Protein AF-A0A1V5I2S6-F1 (afdb_monomer)

Sequence (143 aa):
MVYFGTKLYAIKSGDGIYVSTDNGGTWAEVLNGSFVQLVIAGSYLVALGATVYRTTDGTTWTNANSNVSLNAAPYVTVLDTTIFARQNYKYIYFSTDYGTTWHNVGYELPSNQSSYGYSLERVNATVLAGSYDGVYKLVEVVK

Foldseek 3Di:
DDDQPQWDWDDDAPFAIWIDNPVPPDIDGQGTDHFDDWDDAPQWTWTHFQWIWIDNVSRDIDGQQPVDRQHGDWPWDDDRNKIWTHRPNFWIWIDNPNRNDIDTLPGGDPPPPDWPDWDWDDDDQWIWTDTPVGIDIGDGNDD

Solvent-accessible surface area (backbone atoms only — not comparable to full-atom values): 8313 Å² total; per-residue (Å²): 114,48,75,60,89,90,30,40,34,36,72,44,83,81,46,21,35,30,39,14,86,62,89,69,77,52,75,46,82,55,43,84,43,59,54,81,47,79,48,70,32,83,80,28,47,33,40,37,28,45,62,33,32,32,21,77,80,76,61,61,74,42,75,21,41,81,88,52,87,34,47,86,71,35,66,62,52,74,55,81,47,33,39,35,37,27,29,86,89,31,37,43,30,38,11,78,64,66,38,61,52,76,43,71,70,84,51,77,48,83,84,73,91,71,68,94,49,71,52,77,48,78,58,88,50,29,36,35,40,36,44,83,90,48,75,44,84,43,66,71,61,78,130

Mean predicted aligned error: 8.31 Å

pLDDT: mean 79.16, std 14.58, range [42.5, 98.19]

Nearest PDB structures (foldseek):
  6y7o-assembly2_B  TM=6.815E-01  e=4.611E-03  synthetic construct
  9dtq-assembly1_B  TM=6.384E-01  e=6.627E-03  Homo sapiens
  5lj5-assembly1_v  TM=5.718E-01  e=7.977E-02  Saccharomyces cerevisiae
  9dtg-assembly1_B  TM=4.707E-01  e=4.283E-02  Homo sapiens
  7r5j-assembly1_N0  TM=4.849E-01  e=1.411E-01  Homo sapiens

Secondary structure (DSSP, 8-state):
-EEETTEEEEEETTTEEEEESSTTSS-EEEEES-EEEEEEETTEEEEEESS-EEESSSS--EES-TT----SS--EEEETTEEEEEETTTEEEEESSTTSS-EEEEEEPP--S-----EEEEETTEEEEE-SS-EEEEEE---

Structure (mmCIF, N/CA/C/O backbone):
data_AF-A0A1V5I2S6-F1
#
_entry.id   AF-A0A1V5I2S6-F1
#
loop_
_atom_site.group_PDB
_atom_site.id
_atom_site.type_symbol
_atom_site.label_atom_id
_atom_site.label_alt_id
_atom_site.label_comp_id
_atom_site.label_asym_id
_atom_site.label_entity_id
_atom_site.label_seq_id
_atom_site.pdbx_PDB_ins_code
_atom_site.Cartn_x
_atom_site.Cartn_y
_atom_site.Cartn_z
_atom_site.occupancy
_atom_site.B_iso_or_equiv
_atom_site.auth_seq_id
_atom_site.auth_comp_id
_atom_site.auth_asym_id
_atom_site.auth_atom_id
_atom_site.pdbx_PDB_model_num
ATOM 1 N N . MET A 1 1 ? -9.508 5.213 1.219 1.00 90.25 1 MET A N 1
ATOM 2 C CA . MET A 1 1 ? -10.107 4.240 2.158 1.00 90.25 1 MET A CA 1
ATOM 3 C C . MET A 1 1 ? -10.360 2.943 1.410 1.00 90.25 1 MET A C 1
ATOM 5 O O . MET A 1 1 ? -10.574 3.011 0.206 1.00 90.25 1 MET A O 1
ATOM 9 N N . VAL A 1 2 ? -10.299 1.797 2.081 1.00 94.06 2 VAL A N 1
ATOM 10 C CA . VAL A 1 2 ? -10.462 0.474 1.465 1.00 94.06 2 VAL A CA 1
ATOM 11 C C . VAL A 1 2 ? -11.068 -0.504 2.469 1.00 94.06 2 VAL A C 1
ATOM 13 O O . VAL A 1 2 ? -10.734 -0.444 3.649 1.00 94.06 2 VAL A O 1
ATOM 16 N N . TYR A 1 3 ? -11.951 -1.393 2.019 1.00 96.12 3 TYR A N 1
ATOM 17 C CA . TYR A 1 3 ? -12.390 -2.527 2.832 1.00 96.12 3 TYR A CA 1
ATOM 18 C C . TYR A 1 3 ? -11.397 -3.675 2.703 1.00 96.12 3 TYR A C 1
ATOM 20 O O . TYR A 1 3 ? -11.023 -4.041 1.594 1.00 96.12 3 TYR A O 1
ATOM 28 N N . PHE A 1 4 ? -11.005 -4.268 3.824 1.00 96.44 4 PHE A N 1
ATOM 29 C CA . PHE A 1 4 ? -10.227 -5.501 3.848 1.00 96.44 4 PHE A CA 1
ATOM 30 C C . PHE A 1 4 ? -10.858 -6.450 4.870 1.00 96.44 4 PHE A C 1
ATOM 32 O O . PHE A 1 4 ? -10.966 -6.136 6.058 1.00 96.44 4 PHE A O 1
ATOM 39 N N . GLY A 1 5 ? -11.382 -7.578 4.382 1.00 94.50 5 GLY A N 1
ATOM 40 C CA . GLY A 1 5 ? -12.343 -8.378 5.139 1.00 94.50 5 GLY A CA 1
ATOM 41 C C . GLY A 1 5 ? -13.614 -7.572 5.435 1.00 94.50 5 GLY A C 1
ATOM 42 O O . GLY A 1 5 ? -14.207 -6.986 4.534 1.00 94.50 5 GLY A O 1
ATOM 43 N N . THR A 1 6 ? -14.021 -7.526 6.702 1.00 95.69 6 THR A N 1
ATOM 44 C CA . THR A 1 6 ? -15.198 -6.770 7.173 1.00 95.69 6 THR A CA 1
ATOM 45 C C . THR A 1 6 ? -14.856 -5.393 7.745 1.00 95.69 6 THR A C 1
ATOM 47 O O . THR A 1 6 ? -15.739 -4.699 8.241 1.00 95.69 6 THR A O 1
ATOM 50 N N . LYS A 1 7 ? -13.578 -4.998 7.716 1.00 97.69 7 LYS A N 1
ATOM 51 C CA . LYS A 1 7 ? -13.084 -3.768 8.341 1.00 97.69 7 LYS A CA 1
ATOM 52 C C . LYS A 1 7 ? -12.737 -2.726 7.285 1.00 97.69 7 LYS A C 1
ATOM 54 O O . LYS A 1 7 ? -12.280 -3.066 6.191 1.00 97.69 7 LYS A O 1
ATOM 59 N N . LEU A 1 8 ? -12.924 -1.457 7.630 1.00 97.88 8 LEU A N 1
ATOM 60 C CA . LEU A 1 8 ? -12.555 -0.328 6.785 1.00 97.88 8 LEU A CA 1
ATOM 61 C C . LEU A 1 8 ? -11.189 0.208 7.211 1.00 97.88 8 LEU A C 1
ATOM 63 O O . LEU A 1 8 ? -10.941 0.397 8.396 1.00 97.88 8 LEU A O 1
ATOM 67 N N . TYR A 1 9 ? -10.325 0.495 6.245 1.00 98.06 9 TYR A N 1
ATOM 68 C CA . TYR A 1 9 ? -8.996 1.054 6.459 1.00 98.06 9 TYR A CA 1
ATOM 69 C C . TYR A 1 9 ? -8.857 2.393 5.744 1.00 98.06 9 TYR A C 1
ATOM 71 O O . TYR A 1 9 ? -9.299 2.563 4.601 1.00 98.06 9 TYR A O 1
ATOM 79 N N . ALA A 1 10 ? -8.214 3.357 6.392 1.00 97.12 10 ALA A N 1
ATOM 80 C CA . ALA A 1 10 ? -7.960 4.672 5.824 1.00 97.12 10 ALA A CA 1
ATOM 81 C C . ALA A 1 10 ? -6.568 5.171 6.193 1.00 97.12 10 ALA A C 1
ATOM 83 O O . ALA A 1 10 ? -6.058 4.899 7.274 1.00 97.12 10 ALA A O 1
ATOM 84 N N . ILE A 1 11 ? -5.972 5.927 5.276 1.00 95.44 11 ILE A N 1
ATOM 85 C CA . ILE A 1 11 ? -4.743 6.667 5.531 1.00 95.44 11 ILE A CA 1
ATOM 86 C C . ILE A 1 11 ? -5.129 8.039 6.069 1.00 95.44 11 ILE A C 1
ATOM 88 O O . ILE A 1 11 ? -5.936 8.742 5.455 1.00 95.44 11 ILE A O 1
ATOM 92 N N . LYS A 1 12 ? -4.499 8.436 7.170 1.00 94.75 12 LYS A N 1
ATOM 93 C CA . LYS A 1 12 ? -4.456 9.819 7.632 1.00 94.75 12 LYS A CA 1
ATOM 94 C C . LYS A 1 12 ? -3.122 10.419 7.194 1.00 94.75 12 LYS A C 1
ATOM 96 O O . LYS A 1 12 ? -2.060 9.975 7.627 1.00 94.75 12 LYS A O 1
ATOM 101 N N . SER A 1 13 ? -3.188 11.397 6.291 1.00 86.50 13 SER A N 1
ATOM 102 C CA . SER A 1 13 ? -2.007 12.020 5.680 1.00 86.50 13 SER A CA 1
ATOM 103 C C . SER A 1 13 ? -1.028 12.531 6.741 1.00 86.50 13 SER A C 1
ATOM 105 O O . SER A 1 13 ? -1.417 13.307 7.611 1.00 86.50 13 SER A O 1
ATOM 107 N N . GLY A 1 14 ? 0.238 12.116 6.636 1.00 85.56 14 GLY A N 1
ATOM 108 C CA . GLY A 1 14 ? 1.313 12.509 7.553 1.00 85.56 14 GLY A CA 1
ATOM 109 C C . GLY A 1 14 ? 1.308 11.807 8.914 1.00 85.56 14 GLY A C 1
ATOM 110 O O . GLY A 1 14 ? 2.100 12.195 9.766 1.00 85.56 14 GLY A O 1
ATOM 111 N N . ASP A 1 15 ? 0.445 10.811 9.123 1.00 92.62 15 ASP A N 1
ATOM 112 C CA . ASP A 1 15 ? 0.288 10.149 10.421 1.00 92.62 15 ASP A CA 1
ATOM 113 C C . ASP A 1 15 ? 0.383 8.622 10.323 1.00 92.62 15 ASP A C 1
ATOM 115 O O . ASP A 1 15 ? 1.360 8.042 10.788 1.00 92.62 15 ASP A O 1
ATOM 119 N N . GLY A 1 16 ? -0.592 7.968 9.681 1.00 95.50 16 GLY A N 1
ATOM 120 C CA . GLY A 1 16 ? -0.656 6.508 9.678 1.00 95.50 16 GLY A CA 1
ATOM 121 C C . GLY A 1 16 ? -1.897 5.917 9.020 1.00 95.50 16 GLY A C 1
ATOM 122 O O . GLY A 1 16 ? -2.673 6.602 8.346 1.00 95.50 16 GLY A O 1
ATOM 123 N N . ILE A 1 17 ? -2.083 4.617 9.231 1.00 97.50 17 ILE A N 1
ATOM 124 C CA . ILE A 1 17 ? -3.258 3.853 8.815 1.00 97.50 17 ILE A CA 1
ATOM 125 C C . ILE A 1 17 ? -4.126 3.584 10.027 1.00 97.50 17 ILE A C 1
ATOM 127 O O . ILE A 1 17 ? -3.658 3.117 11.064 1.00 97.50 17 ILE A O 1
ATOM 131 N N . TYR A 1 18 ? -5.413 3.823 9.840 1.00 97.94 18 TYR A N 1
ATOM 132 C CA . TYR A 1 18 ? -6.441 3.622 10.835 1.00 97.94 18 TYR A CA 1
ATOM 133 C C . TYR A 1 18 ? -7.444 2.582 10.342 1.00 97.94 18 TYR A C 1
ATOM 135 O O . TYR A 1 18 ? -7.726 2.505 9.143 1.00 97.94 18 TYR A O 1
ATOM 143 N N . VAL A 1 19 ? -7.989 1.802 11.273 1.00 98.12 19 VAL A N 1
ATOM 144 C CA . VAL A 1 19 ? -9.032 0.802 11.041 1.00 98.12 19 VAL A CA 1
ATOM 145 C C . VAL A 1 19 ? -10.325 1.199 11.741 1.00 98.12 19 VAL A C 1
ATOM 147 O O . VAL A 1 19 ? -10.299 1.706 12.860 1.00 98.12 19 VAL A O 1
ATOM 150 N N . SER A 1 20 ? -11.451 0.920 11.099 1.00 98.19 20 SER A N 1
ATOM 151 C CA . SER A 1 20 ? -12.788 1.024 11.668 1.00 98.19 20 SER A CA 1
ATOM 152 C C . SER A 1 20 ? -13.519 -0.313 11.542 1.00 98.19 20 SER A C 1
ATOM 154 O O . SER A 1 20 ? -13.470 -0.976 10.501 1.00 98.19 20 SER A O 1
ATOM 156 N N . THR A 1 21 ? -14.199 -0.710 12.619 1.00 97.62 21 THR A N 1
ATOM 157 C CA . THR A 1 21 ? -15.039 -1.921 12.697 1.00 97.62 21 THR A CA 1
ATOM 158 C C . THR A 1 21 ? -16.537 -1.608 12.708 1.00 97.62 21 THR A C 1
ATOM 160 O O . THR A 1 21 ? -17.351 -2.518 12.810 1.00 97.62 21 THR A O 1
ATOM 163 N N . ASP A 1 22 ? -16.905 -0.331 12.629 1.00 97.69 22 ASP A N 1
ATOM 164 C CA . ASP A 1 22 ? -18.273 0.185 12.747 1.00 97.69 22 ASP A CA 1
ATOM 165 C C . ASP A 1 22 ? -18.637 1.099 11.561 1.00 97.69 22 ASP A C 1
ATOM 167 O O . ASP A 1 22 ? -19.382 2.067 11.698 1.00 97.69 22 ASP A O 1
ATOM 171 N N . ASN A 1 23 ? -18.110 0.775 10.375 1.00 95.44 23 ASN A N 1
ATOM 172 C CA . ASN A 1 23 ? -18.365 1.481 9.113 1.00 95.44 23 ASN A CA 1
ATOM 173 C C . ASN A 1 23 ? -17.996 2.977 9.134 1.00 95.44 23 ASN A C 1
ATOM 175 O O . ASN A 1 23 ? -18.648 3.799 8.494 1.00 95.44 23 ASN A O 1
ATOM 179 N N . GLY A 1 24 ? -16.920 3.326 9.837 1.00 96.81 24 GLY A N 1
ATOM 180 C CA . GLY A 1 24 ? -16.354 4.672 9.883 1.00 96.81 24 GLY A CA 1
ATOM 181 C C . GLY A 1 24 ? -16.817 5.526 11.062 1.00 96.81 24 GLY A C 1
ATOM 182 O O . GLY A 1 24 ? -16.469 6.707 11.089 1.00 96.81 24 GLY A O 1
ATOM 183 N N . GLY A 1 25 ? -17.560 4.958 12.018 1.00 97.81 25 GLY A N 1
ATOM 184 C CA . GLY A 1 25 ? -17.981 5.655 13.236 1.00 97.81 25 GLY A CA 1
ATOM 185 C C . GLY A 1 25 ? -16.811 5.951 14.176 1.00 97.81 25 GLY A C 1
ATOM 186 O O . GLY A 1 25 ? -16.634 7.085 14.618 1.00 97.81 25 GLY A O 1
ATOM 187 N N . THR A 1 26 ? -15.972 4.949 14.430 1.00 97.88 26 THR A N 1
ATOM 188 C CA . THR A 1 26 ? -14.761 5.043 15.251 1.00 97.88 26 THR A CA 1
ATOM 189 C C . THR A 1 26 ? -13.555 4.464 14.520 1.00 97.88 26 THR A C 1
ATOM 191 O O . THR A 1 26 ? -13.680 3.604 13.645 1.00 97.88 26 THR A O 1
ATOM 194 N N . TRP A 1 27 ? -12.370 4.973 14.864 1.00 97.94 27 TRP A N 1
ATOM 195 C CA . TRP A 1 27 ? -11.113 4.643 14.200 1.00 97.94 27 TRP A CA 1
ATOM 196 C C . TRP A 1 27 ? -10.005 4.402 15.220 1.00 97.94 27 TRP A C 1
ATOM 198 O O . TRP A 1 27 ? -9.838 5.188 16.152 1.00 97.94 27 TRP A O 1
ATOM 208 N N . ALA A 1 28 ? -9.222 3.347 15.011 1.00 97.69 28 ALA A N 1
ATOM 209 C CA . ALA A 1 28 ? -8.032 3.031 15.796 1.00 97.69 28 ALA A CA 1
ATOM 210 C C . ALA A 1 28 ? -6.806 2.940 14.881 1.00 97.69 28 ALA A C 1
ATOM 212 O O . ALA A 1 28 ? -6.895 2.384 13.787 1.00 97.69 28 ALA A O 1
ATOM 213 N N . GLU A 1 29 ? -5.670 3.486 15.308 1.00 97.50 29 GLU A N 1
ATOM 214 C CA . GLU A 1 29 ? -4.413 3.388 14.558 1.00 97.50 29 GLU A CA 1
ATOM 215 C C . GLU A 1 29 ? -3.915 1.932 14.545 1.00 97.50 29 GLU A C 1
ATOM 217 O O . GLU A 1 29 ? -3.919 1.258 15.575 1.00 97.50 29 GLU A O 1
ATOM 222 N N . VAL A 1 30 ? -3.494 1.439 13.376 1.00 97.75 30 VAL A N 1
ATOM 223 C CA . VAL A 1 30 ? -2.919 0.088 13.201 1.00 97.75 30 VAL A CA 1
ATOM 224 C C . VAL A 1 30 ? -1.503 0.104 12.642 1.00 97.75 30 VAL A C 1
ATOM 226 O O . VAL A 1 30 ? -0.805 -0.905 12.718 1.00 97.75 30 VAL A O 1
ATOM 229 N N . LEU A 1 31 ? -1.078 1.224 12.057 1.00 97.12 31 LEU A N 1
ATOM 230 C CA . LEU A 1 31 ? 0.279 1.390 11.560 1.00 97.12 31 LEU A CA 1
ATOM 231 C C . LEU A 1 31 ? 0.649 2.869 11.519 1.00 97.12 31 LEU A C 1
ATOM 233 O O . LEU A 1 31 ? 0.016 3.636 10.795 1.00 97.12 31 LEU A O 1
ATOM 237 N N . ASN A 1 32 ? 1.715 3.237 12.223 1.00 95.62 32 ASN A N 1
ATOM 238 C CA . ASN A 1 32 ? 2.282 4.575 12.147 1.00 95.62 32 ASN A CA 1
ATOM 239 C C . ASN A 1 32 ? 3.140 4.742 10.882 1.00 95.62 32 ASN A C 1
ATOM 241 O O . ASN A 1 32 ? 3.843 3.815 10.467 1.00 95.62 32 ASN A O 1
ATOM 245 N N . GLY A 1 33 ? 3.104 5.925 10.274 1.00 91.44 33 GLY A N 1
ATOM 246 C CA . GLY A 1 33 ? 3.958 6.302 9.154 1.00 91.44 33 GLY A CA 1
ATOM 247 C C . GLY A 1 33 ? 3.255 7.123 8.073 1.00 91.44 33 GLY A C 1
ATOM 248 O O . GLY A 1 33 ? 2.036 7.252 8.013 1.00 91.44 33 GLY A O 1
ATOM 249 N N . SER A 1 34 ? 4.051 7.665 7.152 1.00 89.25 34 SER A N 1
ATOM 250 C CA . SER A 1 34 ? 3.524 8.395 5.998 1.00 89.25 34 SER A CA 1
ATOM 251 C C . SER A 1 34 ? 3.270 7.446 4.830 1.00 89.25 34 SER A C 1
ATOM 253 O O . SER A 1 34 ? 4.205 6.919 4.217 1.00 89.25 34 SER A O 1
ATOM 255 N N . PHE A 1 35 ? 1.991 7.247 4.522 1.00 88.50 35 PHE A N 1
ATOM 256 C CA . PHE A 1 35 ? 1.525 6.407 3.424 1.00 88.50 35 PHE A CA 1
ATOM 257 C C . PHE A 1 35 ? 0.776 7.246 2.396 1.00 88.50 35 PHE A C 1
ATOM 259 O O . PHE A 1 35 ? 0.116 8.228 2.730 1.00 88.50 35 PHE A O 1
ATOM 266 N N . VAL A 1 36 ? 0.878 6.845 1.134 1.00 85.31 36 VAL A N 1
ATOM 267 C CA . VAL A 1 36 ? 0.213 7.494 -0.000 1.00 85.31 36 VAL A CA 1
ATOM 268 C C . VAL A 1 36 ? -0.965 6.675 -0.514 1.00 85.31 36 VAL A C 1
ATOM 270 O O . VAL A 1 36 ? -1.921 7.246 -1.033 1.00 85.31 36 VAL A O 1
ATOM 273 N N . GLN A 1 37 ? -0.935 5.348 -0.355 1.00 86.19 37 GLN A N 1
ATOM 274 C CA . GLN A 1 37 ? -1.976 4.479 -0.899 1.00 86.19 37 GLN A CA 1
ATOM 275 C C . GLN A 1 37 ? -2.151 3.185 -0.096 1.00 86.19 37 GLN A C 1
ATOM 277 O O . GLN A 1 37 ? -1.198 2.644 0.461 1.00 86.19 37 GLN A O 1
ATOM 282 N N . LEU A 1 38 ? -3.390 2.690 -0.068 1.00 89.94 38 LEU A N 1
ATOM 283 C CA . LEU A 1 38 ? -3.746 1.346 0.377 1.00 89.94 38 LEU A CA 1
ATOM 284 C C . LEU A 1 38 ? -4.344 0.581 -0.796 1.00 89.94 38 LEU A C 1
ATOM 286 O O . LEU A 1 38 ? -5.220 1.103 -1.487 1.00 89.94 38 LEU A O 1
ATOM 290 N N . VAL A 1 39 ? -3.886 -0.647 -0.998 1.00 87.75 39 VAL A N 1
ATOM 291 C CA . VAL A 1 39 ? -4.271 -1.500 -2.128 1.00 87.75 39 VAL A CA 1
ATOM 292 C C . VAL A 1 39 ? -4.431 -2.939 -1.663 1.00 87.75 39 VAL A C 1
ATOM 294 O O . VAL A 1 39 ? -3.730 -3.388 -0.758 1.00 87.75 39 VAL A O 1
ATOM 297 N N . ILE A 1 40 ? -5.354 -3.665 -2.284 1.00 88.44 40 ILE A N 1
ATOM 298 C CA . ILE A 1 40 ? -5.508 -5.102 -2.065 1.00 88.44 40 ILE A CA 1
ATOM 299 C C . ILE A 1 40 ? -4.740 -5.811 -3.172 1.00 88.44 40 ILE A C 1
ATOM 301 O O . ILE A 1 40 ? -4.981 -5.550 -4.348 1.00 88.44 40 ILE A O 1
ATOM 305 N N . ALA A 1 41 ? -3.831 -6.702 -2.792 1.00 82.31 41 ALA A N 1
ATOM 306 C CA . ALA A 1 41 ? -3.083 -7.533 -3.722 1.00 82.31 41 ALA A CA 1
ATOM 307 C C . ALA A 1 41 ? -3.160 -8.987 -3.238 1.00 82.31 41 ALA A C 1
ATOM 309 O O . ALA A 1 41 ? -2.536 -9.370 -2.246 1.00 82.31 41 ALA A O 1
ATOM 310 N N . GLY A 1 42 ? -3.990 -9.792 -3.906 1.00 84.75 42 GLY A N 1
ATOM 311 C CA . GLY A 1 42 ? -4.308 -11.148 -3.453 1.00 84.75 42 GLY A CA 1
ATOM 312 C C . GLY A 1 42 ? -4.961 -11.145 -2.065 1.00 84.75 42 GLY A C 1
ATOM 313 O O . GLY A 1 42 ? -5.953 -10.456 -1.840 1.00 84.75 42 GLY A O 1
ATOM 314 N N . SER A 1 43 ? -4.397 -11.909 -1.128 1.00 89.62 43 SER A N 1
ATOM 315 C CA . SER A 1 43 ? -4.851 -11.987 0.270 1.00 89.62 43 SER A CA 1
ATOM 31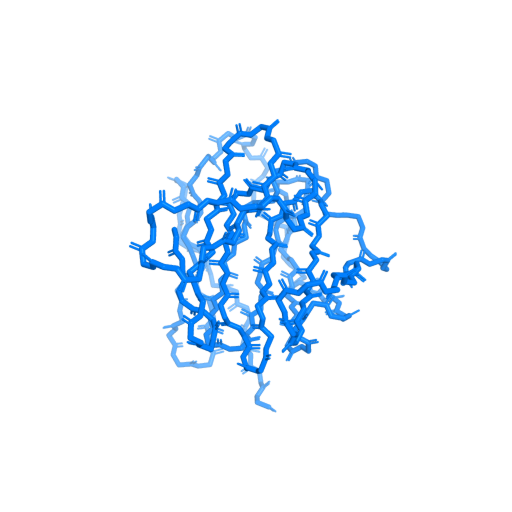6 C C . SER A 1 43 ? -4.258 -10.908 1.182 1.00 89.62 43 SER A C 1
ATOM 318 O O . SER A 1 43 ? -4.448 -10.974 2.395 1.00 89.62 43 SER A O 1
ATOM 320 N N . TYR A 1 44 ? -3.497 -9.959 0.633 1.00 91.56 44 TYR A N 1
ATOM 321 C CA . TYR A 1 44 ? -2.824 -8.926 1.408 1.00 91.56 44 TYR A CA 1
ATOM 322 C C . TYR A 1 44 ? -3.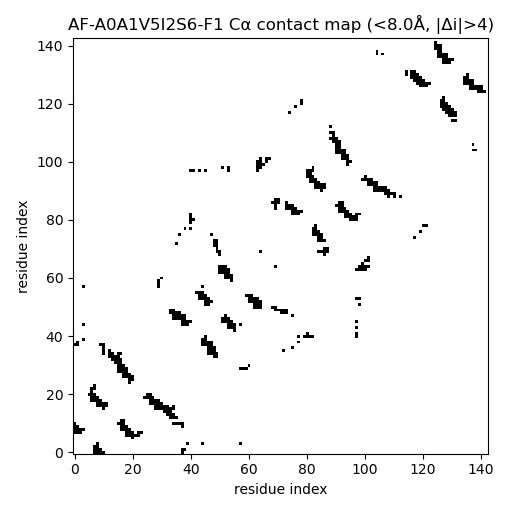498 -7.573 1.231 1.00 91.56 44 TYR A C 1
ATOM 324 O O . TYR A 1 44 ? -3.829 -7.163 0.117 1.00 91.56 44 TYR A O 1
ATOM 332 N N . LEU A 1 45 ? -3.598 -6.840 2.334 1.00 93.56 45 LEU A N 1
ATOM 333 C CA . LEU A 1 45 ? -3.671 -5.390 2.295 1.00 93.56 45 LEU A CA 1
ATOM 334 C C . LEU A 1 45 ? -2.241 -4.852 2.296 1.00 93.56 45 LEU A C 1
ATOM 336 O O . LEU A 1 45 ? -1.430 -5.221 3.148 1.00 93.56 45 LEU A O 1
ATOM 340 N N . VAL A 1 46 ? -1.935 -3.986 1.339 1.00 90.75 46 VAL A N 1
ATOM 341 C CA . VAL A 1 46 ? -0.609 -3.401 1.161 1.00 90.75 46 VAL A CA 1
ATOM 342 C C . VAL A 1 46 ? -0.698 -1.890 1.343 1.00 90.75 46 VAL A C 1
ATOM 344 O O . VAL A 1 46 ? -1.533 -1.215 0.740 1.00 90.75 46 VAL A O 1
ATOM 347 N N . ALA A 1 47 ? 0.175 -1.371 2.197 1.00 90.81 47 ALA A N 1
ATOM 348 C CA . ALA A 1 47 ? 0.374 0.037 2.471 1.00 90.81 47 ALA A CA 1
ATOM 349 C C . ALA A 1 47 ? 1.596 0.536 1.714 1.00 90.81 47 ALA A C 1
ATOM 351 O O . ALA A 1 47 ? 2.704 0.025 1.882 1.00 90.81 47 ALA A O 1
ATOM 352 N N . LEU A 1 48 ? 1.381 1.548 0.888 1.00 85.94 48 LEU A N 1
ATOM 353 C CA . LEU A 1 48 ? 2.382 2.098 -0.005 1.00 85.94 48 LEU A CA 1
ATOM 354 C C . LEU A 1 48 ? 2.832 3.449 0.537 1.00 85.94 48 LEU A C 1
ATOM 356 O O . LEU A 1 48 ? 2.018 4.347 0.742 1.00 85.94 48 LEU A O 1
ATOM 360 N N . GLY A 1 49 ? 4.131 3.580 0.777 1.00 83.31 49 GLY A N 1
ATOM 361 C CA . GLY A 1 49 ? 4.806 4.780 1.263 1.00 83.31 49 GLY A CA 1
ATOM 362 C C . GLY A 1 49 ? 6.300 4.686 0.954 1.00 83.31 49 GLY A C 1
ATOM 363 O O . GLY A 1 49 ? 6.701 3.899 0.098 1.00 83.31 49 GLY A O 1
ATOM 364 N N . ALA A 1 50 ? 7.139 5.450 1.660 1.00 78.62 50 ALA A N 1
ATOM 365 C CA . ALA A 1 50 ? 8.602 5.292 1.562 1.00 78.62 50 ALA A CA 1
ATOM 366 C C . ALA A 1 50 ? 9.051 3.858 1.916 1.00 78.62 50 ALA A C 1
ATOM 368 O O . ALA A 1 50 ? 9.992 3.318 1.335 1.00 78.62 50 ALA A O 1
ATOM 369 N N . THR A 1 51 ? 8.318 3.246 2.844 1.00 85.19 51 THR A N 1
ATOM 370 C CA . THR A 1 51 ? 8.364 1.822 3.151 1.00 85.19 51 THR A CA 1
ATOM 371 C C . THR A 1 51 ? 7.044 1.198 2.722 1.00 85.19 51 THR A C 1
ATOM 373 O O . THR A 1 51 ? 5.974 1.752 2.986 1.00 85.19 51 THR A O 1
ATOM 376 N N . VAL A 1 52 ? 7.120 0.040 2.076 1.00 87.31 52 VAL A N 1
ATOM 377 C CA . VAL A 1 52 ? 5.967 -0.785 1.731 1.00 87.31 52 VAL A CA 1
ATOM 378 C C . VAL A 1 52 ? 5.724 -1.743 2.884 1.00 87.31 52 VAL A C 1
ATOM 380 O O . VAL A 1 52 ? 6.611 -2.515 3.243 1.00 87.31 52 VAL A O 1
ATOM 383 N N . TYR A 1 53 ? 4.523 -1.715 3.452 1.00 91.75 53 TYR A N 1
ATOM 384 C CA . TYR A 1 53 ? 4.094 -2.703 4.436 1.00 91.75 53 TYR A CA 1
ATOM 385 C C . TYR A 1 53 ? 2.960 -3.546 3.881 1.00 91.75 53 TYR A C 1
ATOM 387 O O . TYR A 1 53 ? 2.184 -3.091 3.044 1.00 91.75 53 TYR A O 1
ATOM 395 N N . ARG A 1 54 ? 2.824 -4.767 4.385 1.00 92.75 54 ARG A N 1
ATOM 396 C CA . ARG A 1 54 ? 1.688 -5.633 4.075 1.00 92.75 54 ARG A CA 1
ATOM 397 C C . ARG A 1 54 ? 1.164 -6.347 5.303 1.00 92.75 54 ARG A C 1
ATOM 399 O O . ARG A 1 54 ? 1.908 -6.568 6.258 1.00 92.75 54 ARG A O 1
ATOM 406 N N . THR A 1 55 ? -0.088 -6.764 5.229 1.00 95.62 55 THR A N 1
ATOM 407 C CA . THR A 1 55 ? -0.770 -7.504 6.285 1.00 95.62 55 THR A CA 1
ATOM 408 C C . THR A 1 55 ? -1.781 -8.488 5.699 1.00 95.62 55 THR A C 1
ATOM 410 O O . THR A 1 55 ? -2.347 -8.238 4.634 1.00 95.62 55 THR A O 1
ATOM 413 N N . THR A 1 56 ? -1.995 -9.611 6.384 1.00 96.00 56 THR A N 1
ATOM 414 C CA . THR A 1 56 ? -3.062 -10.587 6.088 1.00 96.00 56 THR A CA 1
ATOM 415 C C . THR A 1 56 ? -4.221 -10.513 7.079 1.00 96.00 56 THR A C 1
ATOM 417 O O . THR A 1 56 ? -5.298 -11.027 6.794 1.00 96.00 56 THR A O 1
ATOM 420 N N . ASP A 1 57 ? -4.017 -9.885 8.238 1.00 95.12 57 ASP A N 1
ATOM 421 C CA . ASP A 1 57 ? -4.984 -9.804 9.340 1.00 95.12 57 ASP A CA 1
ATOM 422 C C . ASP A 1 57 ? -5.479 -8.365 9.590 1.00 95.12 57 ASP A C 1
ATOM 424 O O . ASP A 1 57 ? -6.455 -8.141 10.312 1.00 95.12 57 ASP A O 1
ATOM 428 N N . GLY A 1 58 ? -4.817 -7.382 8.973 1.00 94.81 58 GLY A N 1
ATOM 429 C CA . GLY A 1 58 ? -5.112 -5.970 9.129 1.00 94.81 58 GLY A CA 1
ATOM 430 C C . GLY A 1 58 ? -4.641 -5.365 10.454 1.00 94.81 58 GLY A C 1
ATOM 431 O O . GLY A 1 58 ? -5.038 -4.242 10.767 1.00 94.81 58 GLY A O 1
ATOM 432 N N . THR A 1 59 ? -3.843 -6.091 11.239 1.00 90.44 59 THR A N 1
ATOM 433 C CA . THR A 1 59 ? -3.349 -5.675 12.563 1.00 90.44 59 THR A CA 1
ATOM 434 C C . THR A 1 59 ? -1.844 -5.831 12.711 1.00 90.44 59 THR A C 1
ATOM 436 O O . THR A 1 59 ? -1.208 -4.981 13.327 1.00 90.44 59 THR A O 1
ATOM 439 N N . THR A 1 60 ? -1.251 -6.873 12.128 1.00 94.81 60 THR A N 1
ATOM 440 C CA . THR A 1 60 ? 0.199 -7.054 12.076 1.00 94.81 60 THR A CA 1
ATOM 441 C C . THR A 1 60 ? 0.719 -6.731 10.683 1.00 94.81 60 THR A C 1
ATOM 443 O O . THR A 1 60 ? 0.296 -7.302 9.677 1.00 94.81 60 THR A O 1
ATOM 446 N N . TRP A 1 61 ? 1.644 -5.776 10.624 1.00 95.62 61 TRP A N 1
ATOM 447 C CA . TRP A 1 61 ? 2.209 -5.264 9.382 1.00 95.62 61 TRP A CA 1
ATOM 448 C C . TRP A 1 61 ? 3.678 -5.652 9.268 1.00 95.62 61 TRP A C 1
ATOM 450 O O . TRP A 1 61 ? 4.460 -5.458 10.194 1.00 95.62 61 TRP A O 1
ATOM 460 N N . THR A 1 62 ? 4.061 -6.189 8.113 1.00 93.94 62 THR A N 1
ATOM 461 C CA . THR A 1 62 ? 5.441 -6.589 7.813 1.00 93.94 62 THR A CA 1
ATOM 462 C C . THR A 1 62 ? 6.006 -5.700 6.716 1.00 93.94 62 THR A C 1
ATOM 464 O O . THR A 1 62 ? 5.334 -5.477 5.709 1.00 93.94 62 THR A O 1
ATOM 467 N N . ASN A 1 63 ? 7.235 -5.207 6.895 1.00 91.25 63 ASN A N 1
ATOM 468 C CA . ASN A 1 63 ? 7.964 -4.488 5.851 1.00 91.25 63 ASN A CA 1
ATOM 469 C C . ASN A 1 63 ? 8.220 -5.435 4.668 1.00 91.25 63 ASN A C 1
ATOM 471 O O . ASN A 1 63 ? 8.840 -6.486 4.830 1.00 91.25 63 ASN A O 1
ATOM 475 N N . ALA A 1 64 ? 7.709 -5.064 3.501 1.00 86.25 64 ALA A N 1
ATOM 476 C CA . ALA A 1 64 ? 7.795 -5.856 2.289 1.00 86.25 64 ALA A CA 1
ATOM 477 C C . ALA A 1 64 ? 9.030 -5.475 1.455 1.00 86.25 64 ALA A C 1
ATOM 479 O O . ALA A 1 64 ? 9.700 -6.353 0.935 1.00 86.25 64 ALA A O 1
ATOM 480 N N . ASN A 1 65 ? 9.430 -4.202 1.397 1.00 80.44 65 ASN A N 1
ATOM 481 C CA . ASN A 1 65 ? 10.554 -3.754 0.565 1.00 80.44 65 ASN A CA 1
ATOM 482 C C . ASN A 1 65 ? 11.919 -3.766 1.283 1.00 80.44 65 ASN A C 1
ATOM 484 O O . ASN A 1 65 ? 12.767 -2.916 1.024 1.00 80.44 65 ASN A O 1
ATOM 488 N N . SER A 1 66 ? 12.166 -4.711 2.190 1.00 74.81 66 SER A N 1
ATOM 489 C CA . SER A 1 66 ? 13.398 -4.732 2.999 1.00 74.81 66 SER A CA 1
ATOM 490 C C . SER A 1 66 ? 14.684 -4.925 2.179 1.00 74.81 66 SER A C 1
ATOM 492 O O . SER A 1 66 ? 15.761 -4.524 2.618 1.00 74.81 66 SER A O 1
ATOM 494 N N . ASN A 1 67 ? 14.580 -5.491 0.975 1.00 76.06 67 ASN A N 1
ATOM 495 C CA . ASN A 1 67 ? 15.686 -5.698 0.040 1.00 76.06 67 ASN A CA 1
ATOM 496 C C . ASN A 1 67 ? 15.884 -4.553 -0.971 1.00 76.06 67 ASN A C 1
ATOM 498 O O . ASN A 1 67 ? 16.850 -4.592 -1.735 1.00 76.06 67 ASN A O 1
ATOM 502 N N . VAL A 1 68 ? 15.003 -3.543 -1.003 1.00 74.19 68 VAL A N 1
ATOM 503 C CA . VAL A 1 68 ? 15.102 -2.424 -1.950 1.00 74.19 68 VAL A CA 1
ATOM 504 C C . VAL A 1 68 ? 14.661 -1.102 -1.311 1.00 74.19 68 VAL A C 1
ATOM 506 O O . VAL A 1 68 ? 13.536 -0.938 -0.839 1.00 74.19 68 VAL A O 1
ATOM 509 N N . SER A 1 69 ? 15.543 -0.101 -1.327 1.00 76.44 69 SER A N 1
ATOM 510 C CA . SER A 1 69 ? 15.179 1.250 -0.884 1.00 76.44 69 SER A CA 1
ATOM 511 C C . SER A 1 69 ? 14.433 1.981 -2.000 1.00 76.44 69 SER A C 1
ATOM 513 O O . SER A 1 69 ? 15.039 2.335 -3.010 1.00 76.44 69 SER A O 1
ATOM 515 N N . LEU A 1 70 ? 13.130 2.218 -1.839 1.00 70.44 70 LEU A N 1
ATOM 516 C CA . LEU A 1 70 ? 12.302 2.896 -2.848 1.00 70.44 70 LEU A CA 1
ATOM 517 C C . LEU A 1 70 ? 12.365 4.438 -2.756 1.00 70.44 70 LEU A C 1
ATOM 519 O O . LEU A 1 70 ? 11.922 5.118 -3.677 1.00 70.44 70 LEU A O 1
ATOM 523 N N . ASN A 1 71 ? 13.020 4.984 -1.721 1.00 68.19 71 ASN A N 1
ATOM 524 C CA . ASN A 1 71 ? 13.102 6.413 -1.377 1.00 68.19 71 ASN A CA 1
ATOM 525 C C . ASN A 1 71 ? 11.738 7.096 -1.161 1.00 68.19 71 ASN A C 1
ATOM 527 O O . ASN A 1 71 ? 10.679 6.528 -1.402 1.00 68.19 71 ASN A O 1
ATOM 531 N N . ALA A 1 72 ? 11.758 8.299 -0.581 1.00 54.69 72 ALA A N 1
ATOM 532 C CA . ALA A 1 72 ? 10.555 8.973 -0.101 1.00 54.69 72 ALA A CA 1
ATOM 533 C C . ALA A 1 72 ? 9.648 9.406 -1.267 1.00 54.69 72 ALA A C 1
ATOM 535 O O . ALA A 1 72 ? 10.078 10.149 -2.143 1.00 54.69 72 ALA A O 1
ATOM 536 N N . ALA A 1 73 ? 8.391 8.964 -1.225 1.00 54.78 73 ALA A N 1
ATOM 537 C CA . ALA A 1 73 ? 7.340 9.190 -2.222 1.00 54.78 73 ALA A CA 1
ATOM 538 C C . ALA A 1 73 ? 7.500 8.412 -3.543 1.00 54.78 73 ALA A C 1
ATOM 540 O O . ALA A 1 73 ? 7.514 9.012 -4.625 1.00 54.78 73 ALA A O 1
ATOM 541 N N . PRO A 1 74 ? 7.552 7.068 -3.499 1.00 59.19 74 PRO A N 1
ATOM 542 C CA . PRO A 1 74 ? 7.346 6.315 -4.717 1.00 59.19 74 PRO A CA 1
ATOM 543 C C . PRO A 1 74 ? 5.922 6.608 -5.210 1.00 59.19 74 PRO A C 1
ATOM 545 O O . PRO A 1 74 ? 4.948 6.491 -4.464 1.00 59.19 74 PRO A O 1
ATOM 548 N N . TYR A 1 75 ? 5.792 6.998 -6.478 1.00 66.19 75 TYR A N 1
ATOM 549 C CA . TYR A 1 75 ? 4.538 6.760 -7.182 1.00 66.19 75 TYR A CA 1
ATOM 550 C C . TYR A 1 75 ? 4.415 5.249 -7.265 1.00 66.19 75 TYR A C 1
ATOM 552 O O . TYR A 1 75 ? 5.203 4.598 -7.957 1.00 66.19 75 TYR A O 1
ATOM 560 N N . VAL A 1 76 ? 3.509 4.708 -6.460 1.00 66.44 76 VAL A N 1
ATOM 561 C CA . VAL A 1 76 ? 3.208 3.288 -6.446 1.00 66.44 76 VAL A CA 1
ATOM 562 C C . VAL A 1 76 ? 1.826 3.102 -7.029 1.00 66.44 76 VAL A C 1
ATOM 564 O O . VAL A 1 76 ? 0.930 3.909 -6.797 1.00 66.44 76 VAL A O 1
ATOM 567 N N . THR A 1 77 ? 1.666 2.049 -7.808 1.00 71.19 77 THR A N 1
ATOM 568 C CA . THR A 1 77 ? 0.365 1.610 -8.291 1.00 71.19 77 THR A CA 1
ATOM 569 C C . THR A 1 77 ? 0.313 0.095 -8.276 1.00 71.19 77 THR A C 1
ATOM 571 O O . THR A 1 77 ? 1.348 -0.579 -8.274 1.00 71.19 77 THR A O 1
ATOM 574 N N . VAL A 1 78 ? -0.900 -0.438 -8.235 1.00 70.88 78 VAL A N 1
ATOM 575 C CA . VAL A 1 78 ? -1.148 -1.872 -8.299 1.00 70.88 78 VAL A CA 1
ATOM 576 C C . VAL A 1 78 ? -1.962 -2.172 -9.528 1.00 70.88 78 VAL A C 1
ATOM 578 O O . VAL A 1 78 ? -2.945 -1.500 -9.829 1.00 70.88 78 VAL A O 1
ATOM 581 N N . LEU A 1 79 ? -1.524 -3.212 -10.213 1.00 69.81 79 LEU A N 1
ATOM 582 C CA . LEU A 1 79 ? -2.165 -3.739 -11.387 1.00 69.81 79 LEU A CA 1
ATOM 583 C C . LEU A 1 79 ? -2.324 -5.244 -11.196 1.00 69.81 79 LEU A C 1
ATOM 585 O O . LEU A 1 79 ? -1.339 -5.984 -11.148 1.00 69.81 79 LEU A O 1
ATOM 589 N N . ASP A 1 80 ? -3.574 -5.676 -11.060 1.00 75.50 80 ASP A N 1
ATOM 590 C CA . ASP A 1 80 ? -3.945 -7.024 -10.633 1.00 75.50 80 ASP A CA 1
ATOM 591 C C . ASP A 1 80 ? -3.294 -7.383 -9.284 1.00 75.50 80 ASP A C 1
ATOM 593 O O . ASP A 1 80 ? -3.697 -6.882 -8.237 1.00 75.50 80 ASP A O 1
ATOM 597 N N . THR A 1 81 ? -2.264 -8.228 -9.297 1.00 76.56 81 THR A N 1
ATOM 598 C CA . THR A 1 81 ? -1.467 -8.609 -8.120 1.00 76.56 81 THR A CA 1
ATOM 599 C C . THR A 1 81 ? -0.063 -8.008 -8.128 1.00 76.56 81 THR A C 1
ATOM 601 O O . THR A 1 81 ? 0.687 -8.200 -7.172 1.00 76.56 81 THR A O 1
ATOM 604 N N . THR A 1 82 ? 0.305 -7.292 -9.193 1.00 78.25 82 THR A N 1
ATOM 605 C CA . THR A 1 82 ? 1.648 -6.736 -9.364 1.00 78.25 82 THR A CA 1
ATOM 606 C C . THR A 1 82 ? 1.701 -5.316 -8.825 1.00 78.25 82 THR A C 1
ATOM 608 O O . THR A 1 82 ? 0.914 -4.456 -9.222 1.00 78.25 82 THR A O 1
ATOM 611 N N . ILE A 1 83 ? 2.651 -5.058 -7.934 1.00 79.44 83 ILE A N 1
ATOM 612 C CA . ILE A 1 83 ? 2.911 -3.733 -7.378 1.00 79.44 83 ILE A CA 1
ATOM 613 C C . ILE A 1 83 ? 4.051 -3.110 -8.169 1.00 79.44 83 ILE A C 1
ATOM 615 O O . ILE A 1 83 ? 5.107 -3.720 -8.292 1.00 79.44 83 ILE A O 1
ATOM 619 N N . PHE A 1 84 ? 3.866 -1.893 -8.665 1.00 78.44 84 PHE A N 1
ATOM 620 C CA . PHE A 1 84 ? 4.909 -1.121 -9.333 1.00 78.44 84 PHE A CA 1
ATOM 621 C C . PHE A 1 84 ? 5.286 0.067 -8.472 1.00 78.44 84 PHE A C 1
ATOM 623 O O . PHE A 1 84 ? 4.403 0.821 -8.081 1.00 78.44 84 PHE A O 1
ATOM 630 N N . ALA A 1 85 ? 6.574 0.260 -8.208 1.00 76.81 85 ALA A N 1
ATOM 631 C CA . ALA A 1 85 ? 7.088 1.370 -7.419 1.00 76.81 85 ALA A CA 1
ATOM 632 C C . ALA A 1 85 ? 8.243 2.066 -8.133 1.00 76.81 85 ALA A C 1
ATOM 634 O O . ALA A 1 85 ? 9.068 1.441 -8.796 1.00 76.81 85 ALA A O 1
ATOM 635 N N . ARG A 1 86 ? 8.322 3.382 -7.968 1.00 74.94 86 ARG A N 1
ATOM 636 C CA . ARG A 1 86 ? 9.368 4.214 -8.563 1.00 74.94 86 ARG A CA 1
ATOM 637 C C . ARG A 1 86 ? 10.486 4.486 -7.559 1.00 74.94 86 ARG A C 1
ATOM 639 O O . ARG A 1 86 ? 10.204 4.894 -6.442 1.00 74.94 86 ARG A O 1
ATOM 646 N N . GLN A 1 87 ? 11.739 4.344 -7.982 1.00 76.81 87 GLN A N 1
ATOM 647 C CA . GLN A 1 87 ? 12.931 4.690 -7.201 1.00 76.81 87 GLN A CA 1
ATOM 648 C C . GLN A 1 87 ? 13.669 5.862 -7.864 1.00 76.81 87 GLN A C 1
ATOM 650 O O . GLN A 1 87 ? 13.974 5.826 -9.059 1.00 76.81 87 GLN A O 1
ATOM 655 N N . ASN A 1 88 ? 14.001 6.898 -7.080 1.00 70.75 88 ASN A N 1
ATOM 656 C CA . ASN A 1 88 ? 14.813 8.052 -7.514 1.00 70.75 88 ASN A CA 1
ATOM 657 C 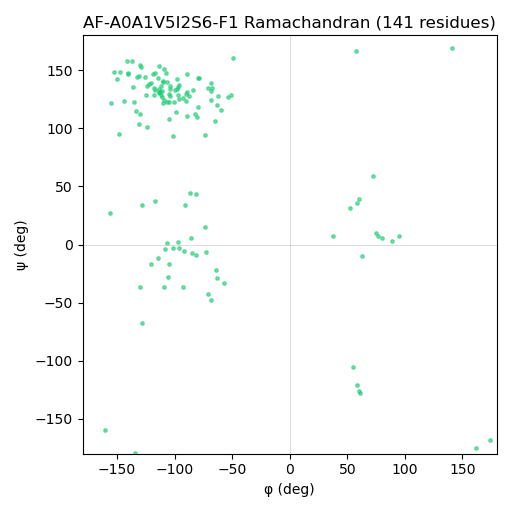C . ASN A 1 88 ? 14.322 8.746 -8.784 1.00 70.75 88 ASN A C 1
ATOM 659 O O . ASN A 1 88 ? 15.119 9.239 -9.577 1.00 70.75 88 ASN A O 1
ATOM 663 N N . TYR A 1 89 ? 13.015 8.731 -9.012 1.00 69.25 89 TYR A N 1
ATOM 664 C CA . TYR A 1 89 ? 12.378 9.283 -10.199 1.00 69.25 89 TYR A CA 1
ATOM 665 C C . TYR A 1 89 ? 12.741 8.635 -11.546 1.00 69.25 89 TYR A C 1
ATOM 667 O O . TYR A 1 89 ? 12.049 8.924 -12.522 1.00 69.25 89 TYR A O 1
ATOM 675 N N . LYS A 1 90 ? 13.748 7.754 -11.582 1.00 70.12 90 LYS A N 1
ATOM 676 C CA . LYS A 1 90 ? 14.383 7.208 -12.789 1.00 70.12 90 LYS A CA 1
ATOM 677 C C . LYS A 1 90 ? 14.055 5.745 -13.042 1.00 70.12 90 LYS A C 1
ATOM 679 O O . LYS A 1 90 ? 13.922 5.359 -14.195 1.00 70.12 90 LYS A O 1
ATOM 684 N N . TYR A 1 91 ? 13.937 4.948 -11.984 1.00 75.38 91 TYR A N 1
ATOM 685 C CA . TYR A 1 91 ? 13.775 3.503 -12.102 1.00 75.38 91 TYR A CA 1
ATOM 686 C C . TYR A 1 91 ? 12.368 3.088 -11.699 1.00 75.38 91 TYR A C 1
ATOM 688 O O . TYR A 1 91 ? 11.829 3.589 -10.710 1.00 75.38 91 TYR A O 1
ATOM 696 N N . ILE A 1 92 ? 11.801 2.140 -12.438 1.00 76.62 92 ILE A N 1
ATOM 697 C CA . ILE A 1 92 ? 10.575 1.445 -12.052 1.00 76.62 92 ILE A CA 1
ATOM 698 C C . ILE A 1 92 ? 10.969 0.048 -11.588 1.00 76.62 92 ILE A C 1
ATOM 700 O O . ILE A 1 92 ? 11.692 -0.669 -12.278 1.00 76.62 92 ILE A O 1
ATOM 704 N N . TYR A 1 93 ? 10.484 -0.321 -10.413 1.00 80.62 93 TYR A N 1
ATOM 705 C CA . TYR A 1 93 ? 10.532 -1.667 -9.878 1.00 80.62 93 TYR A CA 1
ATOM 706 C C . TYR A 1 93 ? 9.133 -2.257 -9.890 1.00 80.62 93 TYR A C 1
ATOM 708 O O . TYR A 1 93 ? 8.149 -1.532 -9.741 1.00 80.62 93 TYR A O 1
ATOM 716 N N . PHE A 1 94 ? 9.048 -3.572 -10.018 1.00 81.12 94 PHE A N 1
ATOM 717 C CA . PHE A 1 94 ? 7.805 -4.301 -9.860 1.00 81.12 94 PHE A CA 1
ATOM 718 C C . PHE A 1 94 ? 7.975 -5.479 -8.911 1.00 81.12 94 PHE A C 1
ATOM 720 O O . PHE A 1 94 ? 9.069 -6.017 -8.757 1.00 81.12 94 PHE A O 1
ATOM 727 N N . SER A 1 95 ? 6.876 -5.880 -8.291 1.00 80.62 95 SER A N 1
ATOM 728 C CA . SER A 1 95 ? 6.791 -7.041 -7.423 1.00 80.62 95 SER A CA 1
ATOM 729 C C . SER A 1 95 ? 5.530 -7.822 -7.755 1.00 80.62 95 SER A C 1
A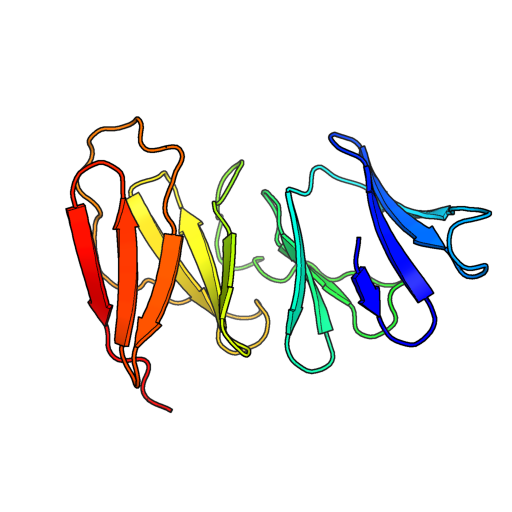TOM 731 O O . SER A 1 95 ? 4.431 -7.273 -7.700 1.00 80.62 95 SER A O 1
ATOM 733 N N . THR A 1 96 ? 5.682 -9.098 -8.098 1.00 84.12 96 THR A N 1
ATOM 734 C CA . THR A 1 96 ? 4.574 -10.036 -8.357 1.00 84.12 96 THR A CA 1
ATOM 735 C C . THR A 1 96 ? 4.227 -10.888 -7.135 1.00 84.12 96 THR A C 1
ATOM 737 O O . THR A 1 96 ? 3.270 -11.658 -7.168 1.00 84.12 96 THR A O 1
ATOM 740 N N . ASP A 1 97 ? 4.980 -10.743 -6.043 1.00 81.44 97 ASP A N 1
ATOM 741 C CA . ASP A 1 97 ? 4.859 -11.522 -4.810 1.00 81.44 97 ASP A CA 1
ATOM 742 C C . ASP A 1 97 ? 4.469 -10.640 -3.612 1.00 81.44 97 ASP A C 1
ATOM 744 O O . ASP A 1 97 ? 4.915 -10.832 -2.470 1.00 81.44 97 ASP A O 1
ATOM 748 N N . TYR A 1 98 ? 3.603 -9.661 -3.889 1.00 79.88 98 TYR A N 1
ATOM 749 C CA . TYR A 1 98 ? 2.991 -8.779 -2.895 1.00 79.88 98 TYR A CA 1
ATOM 750 C C . TYR A 1 98 ? 4.021 -7.970 -2.103 1.00 79.88 98 TYR A C 1
ATOM 752 O O . TYR A 1 98 ? 3.900 -7.787 -0.889 1.00 79.88 98 TYR A O 1
ATOM 760 N N . GLY A 1 99 ? 5.056 -7.517 -2.802 1.00 76.81 99 GLY A N 1
ATOM 761 C CA . GLY A 1 99 ? 6.091 -6.642 -2.289 1.00 76.81 99 GLY A CA 1
ATOM 762 C C . GLY A 1 99 ? 7.266 -7.369 -1.655 1.00 76.81 99 GLY A C 1
ATOM 763 O O . GLY A 1 99 ? 8.111 -6.653 -1.146 1.00 76.81 99 GLY A O 1
ATOM 764 N N . THR A 1 100 ? 7.338 -8.710 -1.647 1.00 77.69 100 THR A N 1
ATOM 765 C CA . THR A 1 100 ? 8.443 -9.454 -0.990 1.00 77.69 100 THR A CA 1
ATOM 766 C C . THR A 1 100 ? 9.754 -9.308 -1.752 1.00 77.69 100 THR A C 1
ATOM 768 O O . THR A 1 100 ? 10.816 -9.131 -1.159 1.00 77.69 100 THR A O 1
ATOM 771 N N . THR A 1 101 ? 9.686 -9.405 -3.076 1.00 83.00 101 THR A N 1
ATOM 772 C CA . THR A 1 101 ? 10.813 -9.221 -3.979 1.00 83.00 101 THR A CA 1
ATOM 773 C C . THR A 1 101 ? 10.474 -8.166 -5.014 1.00 83.00 101 THR A C 1
ATOM 775 O O . THR A 1 101 ? 9.329 -8.019 -5.442 1.00 83.00 101 THR A O 1
ATOM 778 N N . TRP A 1 102 ? 11.488 -7.383 -5.373 1.00 83.25 102 TRP A N 1
ATOM 779 C CA . TRP A 1 102 ? 11.362 -6.271 -6.299 1.00 83.25 102 TRP A CA 1
ATOM 780 C C . TRP A 1 102 ? 12.363 -6.444 -7.428 1.00 83.25 102 TRP A C 1
ATOM 782 O O . TRP A 1 102 ? 13.560 -6.615 -7.197 1.00 83.25 102 TRP A O 1
ATOM 792 N N . HIS A 1 103 ? 11.865 -6.360 -8.651 1.00 83.19 103 HIS A N 1
ATOM 793 C CA . HIS A 1 103 ? 12.640 -6.488 -9.872 1.00 83.19 103 HIS A CA 1
ATOM 794 C C . HIS A 1 103 ? 12.652 -5.149 -10.596 1.00 83.19 103 HIS A C 1
ATOM 796 O O . HIS A 1 103 ? 11.607 -4.530 -10.782 1.00 83.19 103 HIS A O 1
ATOM 802 N N . ASN A 1 104 ? 13.831 -4.687 -11.001 1.00 80.31 104 ASN A N 1
ATOM 803 C CA . ASN A 1 104 ? 13.949 -3.485 -11.818 1.00 80.31 104 ASN A CA 1
ATOM 804 C C . ASN A 1 104 ? 13.432 -3.787 -13.236 1.00 80.31 104 ASN A C 1
ATOM 806 O O . ASN A 1 104 ? 13.785 -4.815 -13.811 1.00 80.31 104 ASN A O 1
ATOM 810 N N . VAL A 1 105 ? 12.617 -2.897 -13.808 1.00 73.19 105 VAL A N 1
ATOM 811 C CA . VAL A 1 105 ? 12.070 -3.059 -15.169 1.00 73.19 105 VAL A CA 1
ATOM 812 C C . VAL A 1 105 ? 13.135 -2.823 -16.263 1.00 73.19 105 VAL A C 1
ATOM 814 O O . VAL A 1 105 ? 12.894 -3.059 -17.442 1.00 73.19 105 VAL A O 1
ATOM 817 N N . GLY A 1 106 ? 14.341 -2.391 -15.891 1.00 64.56 106 GLY A N 1
ATOM 818 C CA . GLY A 1 106 ? 15.496 -2.254 -16.781 1.00 64.56 106 GLY A CA 1
ATOM 819 C C . GLY A 1 106 ? 15.487 -0.991 -17.641 1.00 64.56 106 GLY A C 1
ATOM 820 O O . GLY A 1 106 ? 16.362 -0.832 -18.486 1.00 64.56 106 GLY A O 1
ATOM 821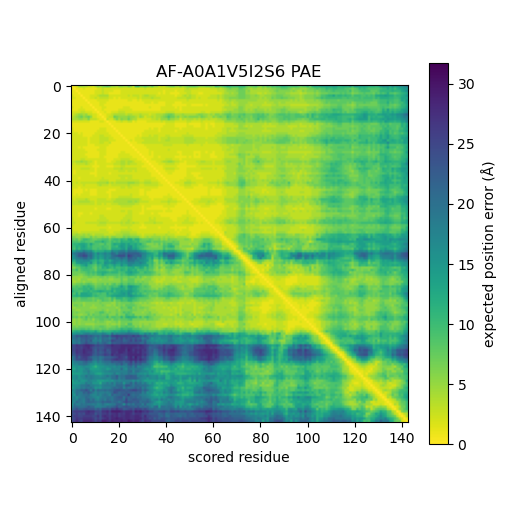 N N . TYR A 1 107 ? 14.525 -0.090 -17.430 1.00 62.72 107 TYR A N 1
ATOM 822 C CA . TYR A 1 107 ? 14.425 1.177 -18.148 1.00 62.72 107 TYR A CA 1
ATOM 823 C C . TYR A 1 107 ? 14.722 2.358 -17.228 1.00 62.72 107 TYR A C 1
ATOM 825 O O . TYR A 1 107 ? 14.087 2.530 -16.185 1.00 62.72 107 TYR A O 1
ATOM 833 N N . GLU A 1 108 ? 15.663 3.196 -17.657 1.00 62.28 108 GLU A N 1
ATOM 834 C CA . GLU A 1 108 ? 15.815 4.552 -17.145 1.00 62.28 108 GLU A CA 1
ATOM 835 C C . GLU A 1 108 ? 14.777 5.447 -17.826 1.00 62.28 108 GLU A C 1
ATOM 837 O O . GLU A 1 108 ? 14.777 5.601 -19.049 1.00 62.28 108 GLU A O 1
ATOM 842 N N . LEU A 1 109 ? 13.876 6.035 -17.041 1.00 61.53 109 LEU A N 1
ATOM 843 C CA . LEU A 1 109 ? 13.003 7.094 -17.538 1.00 61.53 109 LEU A CA 1
ATOM 844 C C . LEU A 1 109 ? 13.845 8.352 -17.831 1.00 61.53 109 LEU A C 1
ATOM 846 O O . LEU A 1 109 ? 14.727 8.679 -17.024 1.00 61.53 109 LEU A O 1
ATOM 850 N N . PRO A 1 110 ? 13.587 9.078 -18.939 1.00 59.47 110 PRO A N 1
ATOM 851 C CA . PRO A 1 110 ? 14.301 10.309 -19.265 1.00 59.47 110 PRO A CA 1
ATOM 852 C C . PRO A 1 110 ? 14.312 11.285 -18.084 1.00 59.47 110 PRO A C 1
ATOM 854 O O . PRO A 1 110 ? 13.295 11.572 -17.458 1.00 59.47 110 PRO A O 1
ATOM 857 N N . SER A 1 111 ? 15.498 11.774 -17.729 1.00 56.50 111 SER A N 1
ATOM 858 C CA . SER A 1 111 ? 15.758 12.420 -16.442 1.00 56.50 111 SER A CA 1
ATOM 859 C C . SER A 1 111 ? 15.327 13.891 -16.363 1.00 56.50 111 SER A C 1
ATOM 861 O O . SER A 1 111 ? 16.077 14.706 -15.823 1.00 56.50 111 SER A O 1
ATOM 863 N N . ASN A 1 112 ? 14.149 14.275 -16.860 1.00 54.72 112 ASN A N 1
ATOM 864 C CA . ASN A 1 112 ? 13.6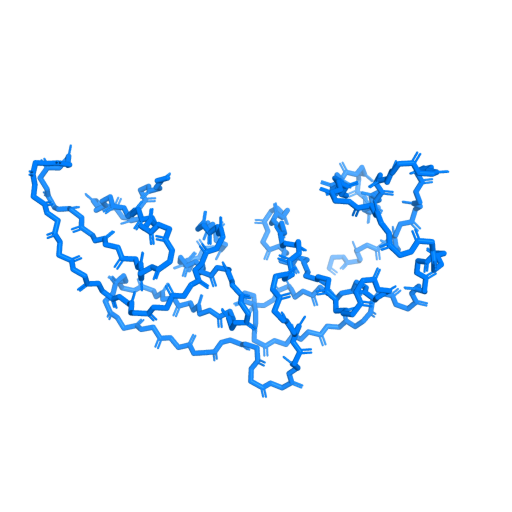57 15.655 -16.736 1.00 54.72 112 ASN A CA 1
ATOM 865 C C . ASN A 1 112 ? 12.902 15.916 -15.415 1.00 54.72 112 ASN A C 1
ATOM 867 O O . ASN A 1 112 ? 11.858 16.541 -15.423 1.00 54.72 112 ASN A O 1
ATOM 871 N N . GLN A 1 113 ? 13.444 15.436 -14.287 1.00 53.28 113 GLN A N 1
ATOM 872 C CA . GLN A 1 113 ? 13.292 15.893 -12.883 1.00 53.28 113 GLN A CA 1
ATOM 873 C C . GLN A 1 113 ? 11.934 16.411 -12.331 1.00 53.28 113 GLN A C 1
ATOM 875 O O . GLN A 1 113 ? 11.905 16.919 -11.213 1.00 53.28 113 GLN A O 1
ATOM 880 N N . SER A 1 114 ? 10.796 16.340 -13.026 1.00 52.56 114 SER A N 1
ATOM 881 C CA . SER A 1 114 ? 9.609 17.122 -12.627 1.00 52.56 114 SER A CA 1
ATOM 882 C C . SER A 1 114 ? 8.273 16.563 -13.112 1.00 52.56 114 SER A C 1
ATOM 884 O O . SER A 1 114 ? 7.316 17.311 -13.280 1.00 52.56 114 SER A O 1
ATOM 886 N N . SER A 1 115 ? 8.151 15.260 -13.338 1.00 52.56 115 SER A N 1
ATOM 887 C CA . SER A 1 115 ? 6.863 14.665 -13.715 1.00 52.56 115 SER A CA 1
ATOM 888 C C . SER A 1 115 ? 6.215 13.990 -12.500 1.00 52.56 115 SER A C 1
ATOM 890 O O . SER A 1 115 ? 6.480 12.832 -12.163 1.00 52.56 115 SER A O 1
ATOM 892 N N . TYR A 1 116 ? 5.360 14.770 -11.832 1.00 54.06 116 TYR A N 1
ATOM 893 C CA . TYR A 1 116 ? 4.467 14.393 -10.725 1.00 54.06 116 TYR A CA 1
ATOM 894 C C . TYR A 1 116 ? 3.255 13.545 -11.167 1.00 54.06 116 TYR A C 1
ATOM 896 O O . TYR A 1 116 ? 2.276 13.402 -10.435 1.00 54.06 116 TYR A O 1
ATOM 904 N N . GLY A 1 117 ? 3.290 12.984 -12.372 1.00 53.22 117 GLY A N 1
ATOM 905 C CA . GLY A 1 117 ? 2.195 12.203 -12.925 1.00 53.22 117 GLY A CA 1
ATOM 906 C C . GLY A 1 117 ? 2.760 11.136 -13.831 1.00 53.22 117 GLY A C 1
ATOM 907 O O . GLY A 1 117 ? 3.041 11.414 -14.992 1.00 53.22 117 GLY A O 1
ATOM 908 N N . TYR A 1 118 ? 2.947 9.942 -13.274 1.00 62.47 118 TYR A N 1
ATOM 909 C CA . TYR A 1 118 ? 3.026 8.743 -14.086 1.00 62.47 118 TYR A CA 1
ATOM 910 C C . TYR A 1 118 ? 1.764 7.925 -13.845 1.00 62.47 118 TYR A C 1
ATOM 912 O O . TYR A 1 118 ? 1.447 7.616 -12.695 1.00 62.47 118 TYR A O 1
ATOM 920 N N . SER A 1 119 ? 1.039 7.602 -14.912 1.00 61.50 119 SER A N 1
ATOM 921 C CA . SER A 1 119 ? 0.014 6.560 -14.883 1.00 61.50 119 SER A CA 1
ATOM 922 C C . SER A 1 119 ? 0.639 5.275 -15.405 1.00 61.50 119 SER A C 1
ATOM 924 O O . SER A 1 119 ? 1.401 5.298 -16.372 1.00 61.50 119 SER A O 1
ATOM 926 N N . LEU A 1 120 ? 0.344 4.153 -14.753 1.00 68.38 120 LEU A N 1
ATOM 927 C CA . LEU A 1 120 ? 0.662 2.841 -15.303 1.00 68.38 120 LEU A CA 1
ATOM 928 C C . LEU A 1 120 ? -0.641 2.151 -15.675 1.00 68.38 120 LEU A C 1
ATOM 930 O O . LEU A 1 120 ? -1.568 2.114 -14.867 1.00 68.38 120 LEU A O 1
ATOM 934 N N . GLU A 1 121 ? -0.695 1.605 -16.883 1.00 66.44 121 GLU A N 1
ATOM 935 C CA . GLU A 1 121 ? -1.850 0.866 -17.386 1.00 66.44 121 GLU A CA 1
ATOM 936 C C . GLU A 1 121 ? -1.403 -0.444 -18.032 1.00 66.44 121 GLU A C 1
ATOM 938 O O . GLU A 1 121 ? -0.350 -0.514 -18.668 1.00 66.44 121 GLU A O 1
ATOM 943 N N . ARG A 1 122 ? -2.204 -1.501 -17.872 1.00 65.44 122 ARG A N 1
ATOM 944 C CA . ARG A 1 122 ? -1.965 -2.781 -18.543 1.00 65.44 122 ARG A CA 1
ATOM 945 C C . ARG A 1 122 ? -2.673 -2.818 -19.874 1.00 65.44 122 ARG A C 1
ATOM 947 O O . ARG A 1 122 ? -3.888 -2.669 -19.936 1.00 65.44 122 ARG A O 1
ATOM 954 N N . VAL A 1 123 ? -1.930 -3.181 -20.907 1.00 65.31 123 VAL A N 1
ATOM 955 C CA . VAL A 1 123 ? -2.493 -3.580 -22.192 1.00 65.31 123 VAL A CA 1
ATOM 956 C C . VAL A 1 123 ? -1.956 -4.970 -22.516 1.00 65.31 123 VAL A C 1
ATOM 958 O O . VAL A 1 123 ? -0.812 -5.140 -22.939 1.00 65.31 123 VAL A O 1
ATOM 961 N N . ASN A 1 124 ? -2.782 -5.995 -22.297 1.00 71.56 124 ASN A N 1
ATOM 962 C CA . ASN A 1 124 ? -2.415 -7.409 -22.445 1.00 71.56 124 ASN A CA 1
ATOM 963 C C . ASN A 1 124 ? -1.225 -7.816 -21.551 1.00 71.56 124 ASN A C 1
ATOM 965 O O . ASN A 1 124 ? -1.301 -7.723 -20.327 1.00 71.56 124 ASN A O 1
ATOM 969 N N . ALA A 1 125 ? -0.131 -8.304 -22.138 1.00 65.81 125 ALA A N 1
ATOM 970 C CA . ALA A 1 125 ? 1.097 -8.629 -21.414 1.00 65.81 125 ALA A CA 1
ATOM 971 C C . ALA A 1 125 ? 1.975 -7.395 -21.152 1.00 65.81 125 ALA A C 1
ATOM 973 O O . ALA A 1 125 ? 2.949 -7.497 -20.429 1.00 65.81 125 ALA A O 1
ATOM 974 N N . THR A 1 126 ? 1.665 -6.234 -21.730 1.00 64.19 126 THR A N 1
ATOM 975 C CA . THR A 1 126 ? 2.501 -5.030 -21.648 1.00 64.19 126 THR A CA 1
ATOM 976 C C . THR A 1 126 ? 1.998 -4.082 -20.561 1.00 64.19 126 THR A C 1
ATOM 978 O O . THR A 1 126 ? 0.789 -3.896 -20.413 1.00 64.19 126 THR A O 1
ATOM 981 N N . VAL A 1 127 ? 2.921 -3.434 -19.851 1.00 70.81 127 VAL A N 1
ATOM 982 C CA . VAL A 1 127 ? 2.613 -2.295 -18.975 1.00 70.81 127 VAL A CA 1
ATOM 983 C C . VAL A 1 127 ? 3.046 -1.015 -19.674 1.00 70.81 127 VAL A C 1
ATOM 985 O O . VAL A 1 127 ? 4.171 -0.904 -20.141 1.00 70.81 127 VAL A O 1
ATOM 988 N N . LEU A 1 128 ? 2.162 -0.036 -19.778 1.00 69.75 128 LEU A N 1
ATOM 989 C CA . LEU A 1 128 ? 2.479 1.282 -20.312 1.00 69.75 128 LEU A CA 1
ATOM 990 C C . LEU A 1 128 ? 2.696 2.242 -19.151 1.00 69.75 128 LEU A C 1
ATOM 992 O O . LEU A 1 128 ? 1.876 2.273 -18.241 1.00 69.75 128 LEU A O 1
ATOM 996 N N . ALA A 1 129 ? 3.770 3.027 -19.197 1.00 69.88 129 ALA A N 1
ATOM 997 C CA . ALA A 1 129 ? 3.989 4.163 -18.312 1.00 69.88 129 ALA A CA 1
ATOM 998 C C . ALA A 1 129 ? 3.746 5.456 -19.086 1.00 69.88 129 ALA A C 1
ATOM 1000 O O . ALA A 1 129 ? 4.544 5.827 -19.943 1.00 69.88 129 ALA A O 1
ATOM 1001 N N . GLY A 1 130 ? 2.648 6.143 -18.793 1.00 62.97 130 GLY A N 1
ATOM 1002 C CA . GLY A 1 130 ? 2.440 7.514 -19.242 1.00 62.97 130 GLY A CA 1
ATOM 1003 C C . GLY A 1 130 ? 3.204 8.478 -18.347 1.00 62.97 130 GLY A C 1
ATOM 1004 O O . GLY A 1 130 ? 3.272 8.261 -17.143 1.00 62.97 130 GLY A O 1
ATOM 1005 N N . SER A 1 131 ? 3.757 9.537 -18.917 1.00 65.38 131 SER A N 1
ATOM 1006 C CA . SER A 1 131 ? 4.370 10.669 -18.224 1.00 65.38 131 SER A CA 1
ATOM 1007 C C . SER A 1 131 ? 3.887 11.981 -18.863 1.00 65.38 131 SER A C 1
ATOM 1009 O O . SER A 1 131 ? 3.150 11.980 -19.850 1.00 65.38 131 SER A O 1
ATOM 1011 N N . TYR A 1 132 ? 4.364 13.119 -18.353 1.00 62.91 132 TYR A N 1
ATOM 1012 C CA . TYR A 1 132 ? 4.181 14.414 -19.019 1.00 62.91 132 TYR A CA 1
ATOM 1013 C C . TYR A 1 132 ? 4.872 14.504 -20.397 1.00 62.91 132 TYR A C 1
ATOM 1015 O O . TYR A 1 132 ? 4.423 15.259 -21.253 1.00 62.91 132 TYR A O 1
ATOM 1023 N N . ASP A 1 133 ? 5.966 13.767 -20.612 1.00 63.78 133 ASP A N 1
ATOM 1024 C CA . ASP A 1 133 ? 6.786 13.855 -21.827 1.00 63.78 133 ASP A CA 1
ATOM 1025 C C . ASP A 1 133 ? 6.552 12.726 -22.842 1.00 63.78 133 ASP A C 1
ATOM 1027 O O . ASP A 1 133 ? 7.100 12.772 -23.944 1.00 63.78 133 ASP A O 1
ATOM 1031 N N . GLY A 1 134 ? 5.694 11.755 -22.528 1.00 62.94 134 GLY A N 1
ATOM 1032 C CA . GLY A 1 134 ? 5.282 10.731 -23.480 1.00 62.94 134 GLY A CA 1
ATOM 1033 C C . GLY A 1 134 ? 4.661 9.499 -22.835 1.00 62.94 134 GLY A C 1
ATOM 1034 O O . GLY A 1 134 ? 4.446 9.430 -21.629 1.00 62.94 134 GLY A O 1
ATOM 1035 N N . VAL A 1 135 ? 4.370 8.496 -23.662 1.00 65.06 135 VAL A N 1
ATOM 1036 C CA . VAL A 1 135 ? 3.966 7.161 -23.206 1.00 65.06 135 VAL A CA 1
ATOM 1037 C C . VAL A 1 135 ? 5.093 6.192 -23.526 1.00 65.06 135 VAL A C 1
ATOM 1039 O O . VAL A 1 135 ? 5.482 6.033 -24.683 1.00 65.06 135 VAL A O 1
ATOM 1042 N N . TYR A 1 136 ? 5.603 5.533 -22.495 1.00 68.94 136 TYR A N 1
ATOM 1043 C CA . TYR A 1 136 ? 6.673 4.553 -22.580 1.00 68.94 136 TYR A CA 1
ATOM 1044 C C . TYR A 1 136 ? 6.102 3.148 -22.447 1.00 68.94 136 TYR A C 1
ATOM 1046 O O . TYR A 1 136 ? 5.279 2.864 -21.576 1.00 68.94 136 TYR A O 1
ATOM 1054 N N . LYS A 1 137 ? 6.573 2.237 -23.295 1.00 68.25 137 LYS A N 1
ATOM 1055 C CA . LYS A 1 137 ? 6.272 0.814 -23.171 1.00 68.25 137 LYS A CA 1
ATOM 1056 C C . LYS A 1 137 ? 7.225 0.197 -22.147 1.00 68.25 137 LYS A C 1
ATOM 1058 O O . LYS A 1 137 ? 8.418 0.097 -22.416 1.00 68.25 137 LYS A O 1
ATOM 1063 N N . LEU A 1 138 ? 6.704 -0.225 -21.000 1.00 64.88 138 LEU A N 1
ATOM 1064 C CA . LEU A 1 138 ? 7.407 -1.109 -20.078 1.00 64.88 138 LEU A CA 1
ATOM 1065 C C . LEU A 1 138 ? 7.104 -2.573 -20.439 1.00 64.88 138 LEU A C 1
ATOM 1067 O O . LEU A 1 138 ? 6.051 -2.909 -20.973 1.00 64.88 138 LEU A O 1
ATOM 1071 N N . VAL A 1 139 ? 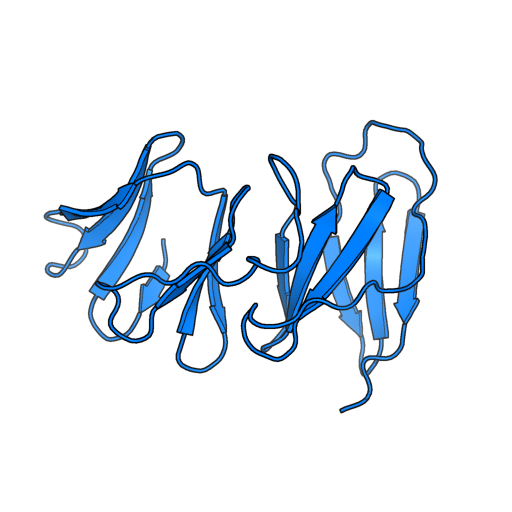8.104 -3.416 -20.213 1.00 64.38 139 VAL A N 1
ATOM 1072 C CA . VAL A 1 139 ? 8.298 -4.779 -20.738 1.00 64.38 139 VAL A CA 1
ATOM 1073 C C . VAL A 1 139 ? 7.071 -5.706 -20.600 1.00 64.38 139 VAL A C 1
ATOM 1075 O O . VAL A 1 139 ? 6.171 -5.471 -19.794 1.00 64.38 139 VAL A O 1
ATOM 1078 N N . GLU A 1 140 ? 7.042 -6.787 -21.389 1.00 52.12 140 GLU A N 1
ATOM 1079 C CA .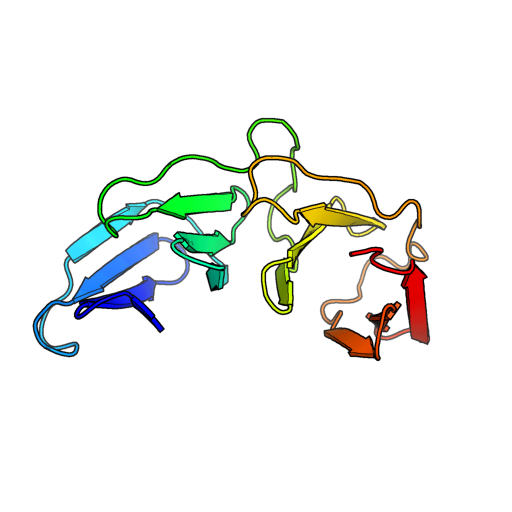 GLU A 1 140 ? 6.076 -7.880 -21.234 1.00 52.12 140 GLU A CA 1
ATOM 1080 C C . GLU A 1 140 ? 6.190 -8.526 -19.844 1.00 52.12 140 GLU A C 1
ATOM 1082 O O . GLU A 1 140 ? 7.202 -9.137 -19.506 1.00 52.12 140 GLU A O 1
ATOM 1087 N N . VAL A 1 141 ? 5.136 -8.414 -19.038 1.00 49.94 141 VAL A N 1
ATOM 1088 C CA . VAL A 1 141 ? 4.957 -9.191 -17.813 1.00 49.94 141 VAL A CA 1
ATOM 1089 C C . VAL A 1 141 ? 4.596 -10.609 -18.247 1.00 49.94 141 VAL A C 1
ATOM 1091 O O . VAL A 1 141 ? 3.437 -10.907 -18.557 1.00 49.94 141 VAL A O 1
ATOM 1094 N N . VAL A 1 142 ? 5.606 -11.470 -18.349 1.00 42.50 142 VAL A N 1
ATOM 1095 C CA . VAL A 1 142 ? 5.402 -12.899 -18.608 1.00 42.50 142 VAL A CA 1
ATOM 1096 C C . VAL A 1 142 ? 4.736 -13.514 -17.372 1.00 42.50 142 VAL A C 1
ATOM 1098 O O . VAL A 1 142 ? 5.132 -13.218 -16.246 1.00 42.50 142 VAL A O 1
ATOM 1101 N N . LYS A 1 143 ? 3.671 -14.289 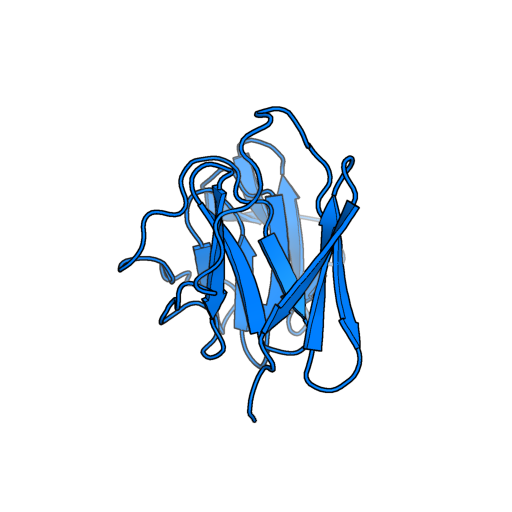-17.610 1.00 42.69 143 LYS A N 1
ATOM 1102 C CA . LYS A 1 143 ? 2.869 -14.978 -16.587 1.00 42.69 143 LYS A CA 1
ATOM 1103 C C . LYS A 1 143 ? 3.683 -15.966 -15.762 1.00 42.69 143 LYS A C 1
ATOM 1105 O O . LYS A 1 143 ? 4.547 -16.643 -16.361 1.00 42.69 143 LYS A O 1
#

Radius of gyration: 15.56 Å; Cα contacts (8 Å, |Δi|>4): 314; chains: 1; bounding box: 34×32×39 Å